Protein AF-A0A2V9YVZ8-F1 (afdb_monomer)

Radius of gyration: 14.77 Å; Cα contacts (8 Å, |Δi|>4): 1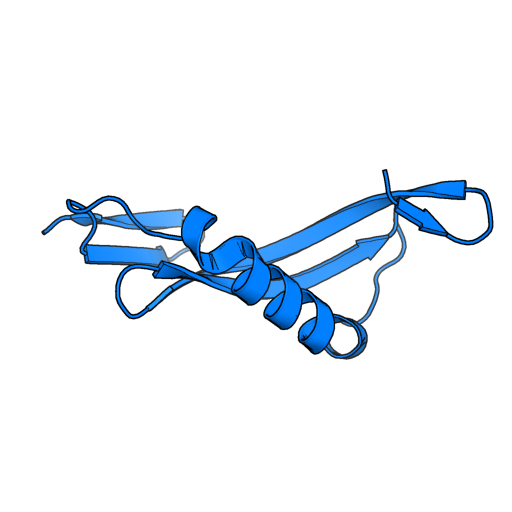18; chains: 1; bounding box: 33×25×37 Å

Foldseek 3Di:
DDDDPNDDWDKDWDFKWKDDPQFIDTDTPWIDTHPDTDPCVVCVVVVVVVCVVCRVVRGHPPQWPIWTADPNDIDTDGD

Mean predicted aligned error: 5.38 Å

Structure (mmCIF, N/CA/C/O backbone):
data_AF-A0A2V9YVZ8-F1
#
_entry.id   AF-A0A2V9YVZ8-F1
#
loop_
_atom_site.group_PDB
_atom_site.id
_atom_site.type_symbol
_atom_site.label_atom_id
_atom_site.label_alt_id
_atom_site.label_comp_id
_atom_site.label_asym_id
_atom_site.label_entity_id
_atom_site.label_seq_id
_atom_site.pdbx_PDB_ins_code
_atom_site.Cartn_x
_atom_site.Cartn_y
_atom_site.Cartn_z
_atom_site.occupancy
_atom_site.B_iso_or_equiv
_atom_site.auth_seq_id
_atom_site.auth_comp_id
_atom_site.auth_asym_id
_atom_site.auth_atom_id
_atom_site.pdbx_PDB_model_num
ATOM 1 N N . MET A 1 1 ? 4.740 12.577 -12.775 1.00 52.62 1 MET A N 1
ATOM 2 C CA . MET A 1 1 ? 5.221 11.618 -13.791 1.00 52.62 1 MET A CA 1
ATOM 3 C C . MET A 1 1 ? 6.641 11.254 -13.398 1.00 52.62 1 MET A C 1
ATOM 5 O O . MET A 1 1 ? 7.357 12.160 -12.988 1.00 52.62 1 MET A O 1
ATOM 9 N N . SER A 1 2 ? 7.004 9.973 -13.389 1.00 67.38 2 SER A N 1
ATOM 10 C CA . SER A 1 2 ? 8.368 9.557 -13.038 1.00 67.38 2 SER A CA 1
ATOM 11 C C . SER A 1 2 ? 9.181 9.400 -14.318 1.00 67.38 2 SER A C 1
ATOM 13 O O . SER A 1 2 ? 8.659 8.899 -15.311 1.00 67.38 2 SER A O 1
ATOM 15 N N . GLU A 1 3 ? 10.434 9.846 -14.302 1.00 68.62 3 GLU A N 1
ATOM 16 C CA . GLU A 1 3 ? 11.336 9.766 -15.451 1.00 68.62 3 GLU A CA 1
ATOM 17 C C . GLU A 1 3 ? 12.353 8.645 -15.229 1.00 68.62 3 GLU A C 1
ATOM 19 O O . GLU A 1 3 ? 13.032 8.605 -14.202 1.00 68.62 3 GLU A O 1
ATOM 24 N N . VAL A 1 4 ? 12.449 7.720 -16.184 1.00 69.94 4 VAL A N 1
ATOM 25 C CA . VAL A 1 4 ? 13.457 6.653 -16.186 1.00 69.94 4 VAL A CA 1
ATOM 26 C C . VAL A 1 4 ? 14.134 6.657 -17.552 1.00 69.94 4 VAL A C 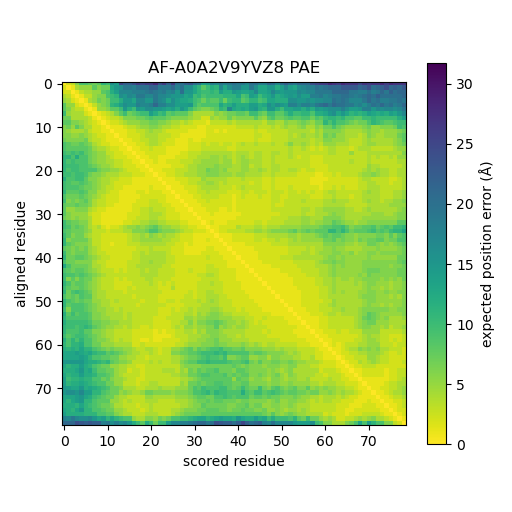1
ATOM 28 O O . VAL A 1 4 ? 13.485 6.423 -18.570 1.00 69.94 4 VAL A O 1
ATOM 31 N N . GLY A 1 5 ? 15.435 6.965 -17.583 1.00 74.31 5 GLY A N 1
ATOM 32 C CA . GLY A 1 5 ? 16.224 6.995 -18.820 1.00 74.31 5 GLY A CA 1
ATOM 33 C C . GLY A 1 5 ? 15.689 7.960 -19.890 1.00 74.31 5 GLY A C 1
ATOM 34 O O . GLY A 1 5 ? 15.668 7.598 -21.064 1.00 74.31 5 GLY A O 1
ATOM 35 N N . GLY A 1 6 ? 15.201 9.146 -19.501 1.00 76.50 6 GLY A N 1
ATOM 36 C CA . GLY A 1 6 ? 14.662 10.150 -20.431 1.00 76.50 6 GLY A CA 1
ATOM 37 C C . GLY A 1 6 ? 13.230 9.890 -20.911 1.00 76.50 6 GLY A C 1
ATOM 38 O O . GLY A 1 6 ? 12.735 10.600 -21.785 1.00 76.50 6 GLY A O 1
ATOM 39 N N . LYS A 1 7 ? 12.556 8.859 -20.381 1.00 76.50 7 LYS A N 1
ATOM 40 C CA . LYS A 1 7 ? 11.179 8.508 -20.746 1.00 76.50 7 LYS A CA 1
ATOM 41 C C . LYS A 1 7 ? 10.233 8.726 -19.578 1.00 76.50 7 LYS A C 1
ATOM 43 O O . LYS A 1 7 ? 10.498 8.303 -18.453 1.00 76.50 7 LYS A O 1
ATOM 48 N N . ASN A 1 8 ? 9.089 9.327 -19.887 1.00 82.81 8 ASN A N 1
ATOM 49 C CA . ASN A 1 8 ? 7.976 9.429 -18.961 1.00 82.81 8 ASN A CA 1
ATOM 50 C C . ASN A 1 8 ? 7.326 8.056 -18.788 1.00 82.81 8 ASN A C 1
ATOM 52 O O . ASN A 1 8 ? 6.800 7.489 -19.745 1.00 82.81 8 ASN A O 1
ATOM 56 N N . VAL A 1 9 ? 7.352 7.538 -17.564 1.00 84.75 9 VAL A N 1
ATOM 57 C CA . VAL A 1 9 ? 6.775 6.238 -17.219 1.00 84.75 9 VAL A CA 1
ATOM 58 C C . VAL A 1 9 ? 5.733 6.382 -16.116 1.00 84.75 9 VA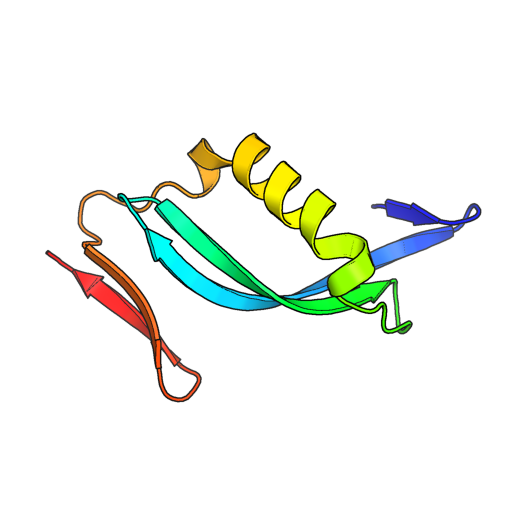L A C 1
ATOM 60 O O . VAL A 1 9 ? 5.786 7.287 -15.274 1.00 84.75 9 VAL A O 1
ATOM 63 N N . TYR A 1 10 ? 4.772 5.464 -16.130 1.00 89.44 10 TYR A N 1
ATOM 64 C CA . TYR A 1 10 ? 3.802 5.297 -15.057 1.00 89.44 10 TYR A CA 1
ATOM 65 C C . TYR A 1 10 ? 4.267 4.192 -14.119 1.00 89.44 10 TYR A C 1
ATOM 67 O O . TYR A 1 10 ? 4.845 3.196 -14.554 1.00 89.44 10 TYR A O 1
ATOM 75 N N . ILE A 1 11 ? 4.013 4.396 -12.830 1.00 91.00 11 ILE A N 1
ATOM 76 C CA . ILE A 1 11 ? 4.265 3.400 -11.797 1.00 91.00 11 ILE A CA 1
ATOM 77 C C . ILE A 1 11 ? 2.918 2.830 -11.376 1.00 91.00 11 ILE A C 1
ATOM 79 O O . ILE A 1 11 ? 2.024 3.590 -11.000 1.00 91.00 11 ILE A O 1
ATOM 83 N N . THR A 1 12 ? 2.810 1.506 -11.400 1.00 93.00 12 THR A N 1
ATOM 84 C CA . THR A 1 12 ? 1.658 0.775 -10.867 1.00 93.00 12 THR A CA 1
ATOM 85 C C . THR A 1 12 ? 2.105 0.019 -9.628 1.00 93.00 12 THR A C 1
ATOM 87 O O . THR A 1 12 ? 3.124 -0.670 -9.665 1.00 93.00 12 THR A O 1
ATOM 90 N N . VAL A 1 13 ? 1.358 0.156 -8.532 1.00 92.19 13 VAL A N 1
ATOM 91 C CA . VAL A 1 13 ? 1.625 -0.550 -7.274 1.00 92.19 13 VAL A CA 1
ATOM 92 C C . VAL A 1 13 ? 0.363 -1.298 -6.863 1.00 92.19 13 VAL A C 1
ATOM 94 O O . VAL A 1 13 ? -0.696 -0.686 -6.746 1.00 92.19 13 VAL A O 1
ATOM 97 N N . GLY A 1 14 ? 0.487 -2.608 -6.661 1.00 92.69 14 GLY A N 1
ATOM 98 C CA . GLY A 1 14 ? -0.567 -3.488 -6.158 1.00 92.69 14 GLY A CA 1
ATOM 99 C C . GLY A 1 14 ? -0.198 -4.043 -4.784 1.00 92.69 14 GLY A C 1
ATOM 100 O O . GLY A 1 14 ? 0.986 -4.150 -4.456 1.00 92.69 14 GLY A O 1
ATOM 101 N N . GLY A 1 15 ? -1.194 -4.356 -3.957 1.00 91.00 15 GLY A N 1
ATOM 102 C CA . GLY A 1 15 ? -0.959 -4.835 -2.598 1.00 91.00 15 GLY A CA 1
ATOM 1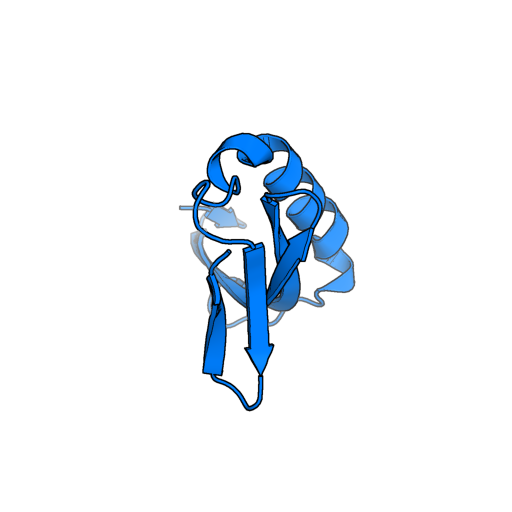03 C C . GLY A 1 15 ? -2.210 -4.875 -1.731 1.00 91.00 15 GLY A C 1
ATOM 104 O O . GLY A 1 15 ? -3.316 -4.594 -2.196 1.00 91.00 15 GLY A O 1
ATOM 105 N N . HIS A 1 16 ? -2.014 -5.202 -0.457 1.00 91.25 16 HIS A N 1
ATOM 106 C CA . HIS A 1 16 ? -3.081 -5.276 0.537 1.00 91.25 16 HIS A CA 1
ATOM 107 C C . HIS A 1 16 ? -3.099 -4.026 1.410 1.00 91.25 16 HIS A C 1
ATOM 109 O O . HIS A 1 16 ? -2.059 -3.582 1.895 1.00 91.25 16 HIS A O 1
ATOM 115 N N . LEU A 1 17 ? -4.293 -3.479 1.634 1.00 89.56 17 LEU A N 1
ATOM 116 C CA . LEU A 1 17 ? -4.509 -2.421 2.615 1.00 89.56 17 LEU A CA 1
ATOM 117 C C . LEU A 1 17 ? -4.778 -3.024 3.993 1.00 89.56 17 LEU A C 1
ATOM 119 O O . LEU A 1 17 ? -5.463 -4.041 4.115 1.00 89.56 17 LEU A O 1
ATOM 123 N N . GLY A 1 18 ? -4.253 -2.360 5.015 1.00 91.81 18 GLY A N 1
ATOM 124 C CA . GLY A 1 18 ? -4.453 -2.691 6.418 1.00 91.81 18 GLY A CA 1
ATOM 125 C C . GLY A 1 18 ? -4.618 -1.438 7.271 1.00 91.81 18 GLY A C 1
ATOM 126 O O . GLY A 1 18 ? -4.634 -0.311 6.762 1.00 91.81 18 GLY A O 1
ATOM 127 N N . SER A 1 19 ? -4.679 -1.623 8.587 1.00 93.06 19 SER A N 1
ATOM 128 C CA . SER A 1 19 ? -4.616 -0.526 9.544 1.00 93.06 19 SER A CA 1
ATOM 129 C C . SER A 1 19 ? -3.708 -0.851 10.728 1.00 93.06 19 SER A C 1
ATOM 131 O O . SER A 1 19 ? -3.537 -2.010 11.112 1.00 93.06 19 SER A O 1
ATOM 133 N N . LYS A 1 20 ? -3.084 0.182 11.295 1.00 90.81 20 LYS A N 1
ATOM 134 C CA . LYS A 1 20 ? -2.307 0.099 12.531 1.00 90.81 20 LYS A CA 1
ATOM 135 C C . LYS A 1 20 ? -2.265 1.458 13.223 1.00 90.81 20 LYS A C 1
ATOM 137 O O . LYS A 1 20 ? -1.965 2.469 12.593 1.00 90.81 20 LYS A O 1
ATOM 142 N N . ASP A 1 21 ? -2.555 1.476 14.523 1.00 90.31 21 ASP A N 1
ATOM 143 C CA . ASP A 1 21 ? -2.471 2.667 15.382 1.00 90.31 21 ASP A CA 1
ATOM 144 C C . ASP A 1 21 ? -3.262 3.886 14.848 1.00 90.31 21 ASP A C 1
ATOM 146 O O . ASP A 1 21 ? -2.844 5.032 15.011 1.00 90.31 21 ASP A O 1
ATOM 150 N N . GLY A 1 22 ? -4.397 3.646 14.176 1.00 91.75 22 GLY A N 1
ATOM 151 C CA . GLY A 1 22 ? -5.232 4.695 13.568 1.00 91.75 22 GLY A CA 1
ATOM 152 C C . GLY A 1 22 ? -4.760 5.192 12.194 1.00 91.75 22 GLY A C 1
ATOM 153 O O . GLY A 1 22 ? -5.274 6.192 11.695 1.00 91.75 22 GLY A O 1
ATOM 154 N N . TYR A 1 23 ? -3.801 4.507 11.568 1.00 93.12 23 TYR A N 1
ATOM 155 C CA . TYR A 1 23 ? -3.293 4.817 10.231 1.00 93.12 23 TYR A CA 1
ATOM 156 C C . TYR A 1 23 ? -3.478 3.630 9.289 1.00 93.12 23 TYR A C 1
ATOM 158 O O . TYR A 1 23 ? -3.338 2.478 9.696 1.00 93.12 23 TYR A O 1
ATOM 166 N N . ALA A 1 24 ? -3.748 3.910 8.018 1.00 92.38 24 ALA A N 1
ATOM 167 C CA . ALA A 1 24 ? -3.728 2.914 6.963 1.00 92.38 24 ALA A CA 1
ATOM 168 C C . ALA A 1 24 ? -2.297 2.407 6.735 1.00 92.38 24 ALA A C 1
ATOM 170 O O . ALA A 1 24 ? -1.336 3.179 6.694 1.00 92.38 24 ALA A O 1
ATOM 171 N N 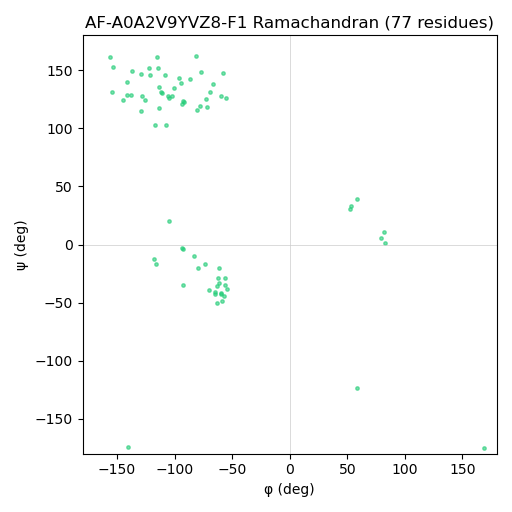. THR A 1 25 ? -2.168 1.101 6.547 1.00 91.38 25 THR A N 1
ATOM 172 C CA . THR A 1 25 ? -0.936 0.430 6.133 1.00 91.38 25 THR A CA 1
ATOM 173 C C . THR A 1 25 ? -1.135 -0.194 4.756 1.00 91.38 25 THR A C 1
ATOM 175 O O . THR A 1 25 ? -2.260 -0.366 4.285 1.00 91.38 25 THR A O 1
ATOM 178 N N . PHE A 1 26 ? -0.033 -0.492 4.078 1.00 90.50 26 PHE A N 1
ATOM 179 C CA . PHE A 1 26 ? -0.038 -1.054 2.738 1.00 90.50 26 PHE A CA 1
ATOM 180 C C . PHE A 1 26 ? 1.125 -2.030 2.608 1.00 90.50 26 PHE A C 1
ATOM 182 O O . PHE A 1 26 ? 2.279 -1.672 2.867 1.00 90.50 26 PHE A O 1
ATOM 189 N N . ASP A 1 27 ? 0.794 -3.256 2.225 1.00 90.69 27 ASP A N 1
ATOM 190 C CA . ASP A 1 27 ? 1.744 -4.327 1.962 1.00 90.69 27 ASP A CA 1
ATOM 191 C C . ASP A 1 27 ? 1.830 -4.569 0.445 1.00 90.69 27 ASP A C 1
ATOM 193 O O . ASP A 1 27 ? 0.892 -5.130 -0.135 1.00 90.69 27 ASP A O 1
ATOM 197 N N . PRO A 1 28 ? 2.891 -4.089 -0.230 1.00 92.19 28 PRO A N 1
ATOM 198 C CA . PRO A 1 28 ? 3.026 -4.210 -1.675 1.00 92.19 28 PRO A CA 1
ATOM 199 C C . PRO A 1 28 ? 3.269 -5.664 -2.092 1.00 92.19 28 PRO A C 1
ATOM 201 O O . PRO A 1 28 ? 4.179 -6.324 -1.599 1.00 92.19 28 PRO A O 1
ATOM 204 N N . THR A 1 29 ? 2.519 -6.137 -3.083 1.00 92.94 29 THR A N 1
ATOM 205 C CA . THR A 1 29 ? 2.710 -7.457 -3.710 1.00 92.94 29 THR A CA 1
ATOM 206 C C . THR A 1 29 ? 3.105 -7.357 -5.181 1.00 92.94 29 THR A C 1
ATOM 208 O O . THR A 1 29 ? 3.650 -8.308 -5.738 1.00 92.94 29 THR A O 1
ATOM 211 N N . GLU A 1 30 ? 2.897 -6.194 -5.802 1.00 94.75 30 GLU A N 1
ATOM 212 C CA . GLU A 1 30 ? 3.212 -5.942 -7.205 1.00 94.75 30 GLU A CA 1
ATOM 213 C C . GLU A 1 30 ? 3.771 -4.529 -7.395 1.00 94.75 30 GLU A C 1
ATOM 215 O O . GLU A 1 30 ? 3.281 -3.558 -6.813 1.00 94.75 30 GLU A O 1
ATOM 220 N N . PHE A 1 31 ? 4.782 -4.406 -8.255 1.00 94.75 31 PHE A N 1
ATOM 221 C CA . PHE A 1 31 ? 5.305 -3.119 -8.695 1.00 94.75 31 PHE A CA 1
ATOM 222 C C . PHE A 1 31 ? 5.666 -3.172 -10.177 1.00 94.75 31 PHE A C 1
ATOM 224 O O . PHE A 1 31 ? 6.413 -4.054 -10.612 1.00 94.75 31 PHE A O 1
ATOM 231 N N . LYS A 1 32 ? 5.171 -2.202 -10.950 1.00 94.50 32 LYS A N 1
ATOM 232 C CA . LYS A 1 32 ? 5.477 -2.074 -12.377 1.00 94.50 32 LYS A CA 1
ATOM 233 C C . LYS A 1 32 ? 5.941 -0.680 -12.752 1.00 94.50 32 LYS A C 1
ATOM 235 O O . LYS A 1 32 ? 5.459 0.313 -12.208 1.00 94.50 32 LYS A O 1
ATOM 240 N N . VAL A 1 33 ? 6.834 -0.629 -13.736 1.00 91.94 33 VAL A N 1
ATOM 241 C CA . VAL A 1 33 ? 7.246 0.593 -14.434 1.00 91.94 33 VAL A CA 1
ATOM 242 C C . VAL A 1 33 ? 6.851 0.446 -15.899 1.00 91.94 33 VAL A C 1
ATOM 244 O O . VAL A 1 33 ? 7.489 -0.292 -16.650 1.00 91.94 33 VAL A O 1
ATOM 247 N N . GLY A 1 34 ? 5.760 1.100 -16.302 1.00 90.00 34 GLY A N 1
ATOM 248 C CA . GLY A 1 34 ? 5.051 0.715 -17.525 1.00 90.00 34 GLY A CA 1
ATOM 249 C C . GLY A 1 34 ? 4.591 -0.743 -17.423 1.00 90.00 34 GLY A C 1
ATOM 250 O O . GLY A 1 34 ? 3.942 -1.110 -16.445 1.00 90.00 34 GLY A O 1
ATOM 251 N N . ASP A 1 35 ? 4.995 -1.577 -18.382 1.00 88.94 35 ASP A N 1
ATOM 252 C CA . ASP A 1 35 ? 4.693 -3.017 -18.396 1.00 88.94 35 ASP A CA 1
ATOM 253 C C . ASP A 1 35 ? 5.782 -3.886 -17.735 1.00 88.94 35 ASP A C 1
ATOM 255 O O . ASP A 1 35 ? 5.628 -5.102 -17.610 1.00 88.94 35 ASP A O 1
ATOM 259 N N . LEU A 1 36 ? 6.898 -3.285 -17.299 1.00 91.50 36 LEU A N 1
ATOM 260 C CA . LEU A 1 36 ? 7.997 -4.016 -16.670 1.00 91.50 36 LEU A CA 1
ATOM 261 C C . LEU A 1 36 ? 7.665 -4.343 -15.213 1.00 91.50 36 LEU A C 1
ATOM 263 O O . LEU A 1 36 ? 7.547 -3.436 -14.390 1.00 91.50 36 LEU A O 1
ATOM 267 N N . ASN A 1 37 ? 7.615 -5.633 -14.884 1.00 93.62 37 ASN A N 1
ATOM 268 C CA . ASN A 1 37 ? 7.537 -6.103 -13.502 1.00 93.62 37 ASN A CA 1
ATOM 269 C C . ASN A 1 37 ? 8.880 -5.907 -12.791 1.00 93.62 37 ASN A C 1
ATOM 271 O O . ASN A 1 37 ? 9.910 -6.406 -13.248 1.00 93.62 37 ASN A O 1
ATOM 275 N N . VAL A 1 38 ? 8.861 -5.218 -11.651 1.00 94.06 38 VAL A N 1
ATOM 276 C CA . VAL A 1 38 ? 10.031 -5.032 -10.788 1.00 94.06 38 VAL A CA 1
ATOM 277 C C . VAL A 1 38 ? 9.800 -5.800 -9.487 1.00 94.06 38 VAL A C 1
ATOM 279 O O . VAL A 1 38 ? 8.742 -5.642 -8.874 1.00 94.06 38 VAL A O 1
ATOM 282 N N . PRO A 1 39 ? 10.767 -6.610 -9.021 1.00 95.06 39 PRO A N 1
ATOM 283 C CA . PRO A 1 39 ? 10.648 -7.286 -7.738 1.00 95.06 39 PRO A CA 1
ATOM 284 C C . PRO A 1 39 ? 10.395 -6.294 -6.599 1.00 95.06 39 PRO A C 1
ATOM 286 O O . PRO A 1 39 ? 11.176 -5.363 -6.388 1.00 95.06 39 PRO A O 1
ATOM 289 N N . VAL A 1 40 ? 9.332 -6.530 -5.827 1.00 93.88 40 VAL A N 1
ATOM 290 C CA . VAL A 1 40 ? 8.953 -5.669 -4.695 1.00 93.88 40 VAL A CA 1
ATOM 291 C C . VAL A 1 40 ? 10.097 -5.527 -3.690 1.00 93.88 40 VAL A C 1
ATOM 293 O O . VAL A 1 40 ? 10.307 -4.446 -3.145 1.00 93.88 40 VAL A O 1
ATOM 296 N N . SER A 1 41 ? 10.899 -6.575 -3.490 1.00 94.88 41 SER A N 1
ATOM 297 C CA . SER A 1 41 ? 12.059 -6.559 -2.589 1.00 94.88 41 SER A CA 1
ATOM 298 C C . SER A 1 41 ? 13.074 -5.454 -2.904 1.00 94.88 41 SER A C 1
ATOM 300 O O . SER A 1 41 ? 13.723 -4.957 -1.987 1.00 94.88 41 SER A O 1
ATOM 302 N N . LEU A 1 42 ? 13.181 -5.025 -4.166 1.00 94.31 42 LEU A N 1
ATOM 303 C CA . LEU A 1 42 ? 14.090 -3.953 -4.582 1.00 94.31 42 LEU A CA 1
ATOM 304 C C . LEU A 1 42 ? 13.547 -2.552 -4.277 1.00 94.31 42 LEU A C 1
ATOM 306 O O . LEU A 1 42 ? 14.317 -1.597 -4.221 1.00 94.31 42 LEU A O 1
ATOM 310 N N . VAL A 1 43 ? 12.232 -2.416 -4.090 1.00 91.00 43 VAL A N 1
ATOM 311 C CA . VAL A 1 43 ? 11.550 -1.119 -3.943 1.00 91.00 43 VAL A CA 1
ATOM 312 C C . VAL A 1 43 ? 10.856 -0.943 -2.593 1.00 91.00 43 VAL A C 1
ATOM 314 O O . VAL A 1 43 ? 10.491 0.179 -2.245 1.00 9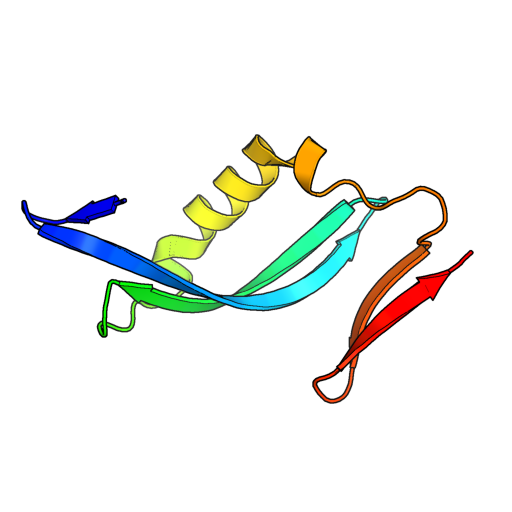1.00 43 VAL A O 1
ATOM 317 N N . ASN A 1 44 ? 10.698 -2.012 -1.805 1.00 90.31 44 ASN A N 1
ATOM 318 C CA . ASN A 1 44 ? 9.910 -1.998 -0.572 1.00 90.31 44 ASN A CA 1
ATOM 319 C C . ASN A 1 44 ? 10.407 -0.943 0.426 1.00 90.31 44 ASN A C 1
ATOM 321 O O . ASN A 1 44 ? 9.613 -0.178 0.959 1.00 90.31 44 ASN A O 1
ATOM 325 N N . SER A 1 45 ? 11.721 -0.822 0.627 1.00 92.56 45 SER A N 1
ATOM 326 C CA . SER A 1 45 ? 12.290 0.183 1.537 1.00 92.56 45 SER A CA 1
ATOM 327 C C . SER A 1 45 ? 11.922 1.617 1.135 1.00 92.56 45 SER A C 1
ATOM 329 O O . SER A 1 45 ? 11.559 2.428 1.988 1.00 92.56 45 SER A O 1
ATOM 331 N N . ALA A 1 46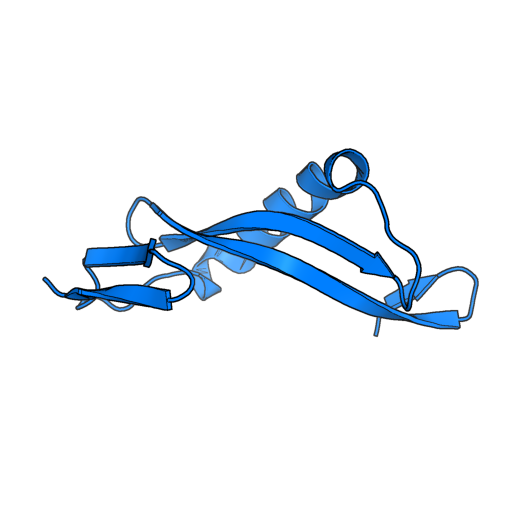 ? 11.953 1.926 -0.163 1.00 91.06 46 ALA A N 1
ATOM 332 C CA . ALA A 1 46 ? 11.574 3.233 -0.690 1.00 91.06 46 ALA A CA 1
ATOM 333 C C . ALA A 1 46 ? 10.063 3.486 -0.570 1.00 91.06 46 ALA A C 1
ATOM 335 O O . ALA A 1 46 ? 9.653 4.596 -0.226 1.00 91.06 46 ALA A O 1
ATOM 336 N N . LEU A 1 47 ? 9.236 2.461 -0.802 1.00 89.50 47 LEU A N 1
ATOM 337 C CA . LEU A 1 47 ? 7.784 2.538 -0.622 1.00 89.50 47 LEU A CA 1
ATOM 338 C C . LEU A 1 47 ? 7.419 2.799 0.842 1.00 89.50 47 LEU A C 1
ATOM 340 O O . LEU A 1 47 ? 6.706 3.759 1.124 1.00 89.50 47 LEU A O 1
ATOM 344 N N . GLN A 1 48 ? 7.977 2.020 1.772 1.00 89.62 48 GLN A N 1
ATOM 345 C CA . GLN A 1 48 ? 7.761 2.199 3.210 1.00 89.62 48 GLN A CA 1
ATOM 346 C C . GLN A 1 48 ? 8.214 3.589 3.672 1.00 89.62 48 GLN A C 1
ATOM 348 O O . GLN A 1 48 ? 7.496 4.270 4.403 1.00 89.62 48 GLN A O 1
ATOM 353 N N . LYS A 1 49 ? 9.367 4.068 3.184 1.00 92.50 49 LYS A N 1
ATOM 354 C CA . LYS A 1 49 ? 9.833 5.433 3.458 1.00 92.50 49 LYS A CA 1
ATOM 355 C C . LYS A 1 49 ? 8.826 6.484 2.986 1.00 92.50 49 LYS A C 1
ATOM 357 O O . LYS A 1 49 ? 8.450 7.352 3.767 1.00 92.50 49 LYS A O 1
ATOM 362 N N . LYS A 1 50 ? 8.335 6.374 1.750 1.00 89.94 50 LYS A N 1
ATOM 363 C CA . LYS A 1 50 ? 7.351 7.309 1.192 1.00 89.94 50 LYS A CA 1
ATOM 364 C C . LYS A 1 50 ? 6.024 7.290 1.954 1.00 89.94 50 LYS A C 1
ATOM 366 O O . LYS A 1 50 ? 5.398 8.332 2.121 1.00 89.94 50 LYS A O 1
ATOM 371 N N . MET A 1 51 ? 5.599 6.126 2.440 1.00 89.19 51 MET A N 1
ATOM 372 C CA . MET A 1 51 ? 4.414 6.018 3.291 1.00 89.19 51 MET A CA 1
ATOM 373 C C . MET A 1 51 ? 4.595 6.741 4.622 1.00 89.19 51 MET A C 1
ATOM 375 O O . MET A 1 51 ? 3.689 7.447 5.052 1.00 89.19 51 MET A O 1
ATOM 379 N N . MET A 1 52 ? 5.765 6.615 5.252 1.00 90.31 52 MET A N 1
ATOM 380 C CA . MET A 1 52 ? 6.076 7.348 6.481 1.00 90.31 52 MET A CA 1
ATOM 381 C C . MET A 1 52 ? 6.133 8.862 6.247 1.00 90.31 52 MET A C 1
ATOM 383 O O . MET A 1 52 ? 5.596 9.620 7.048 1.00 90.31 52 MET A O 1
ATOM 387 N N . GLU A 1 53 ? 6.721 9.307 5.134 1.00 94.00 53 GLU A N 1
ATOM 388 C CA . GLU A 1 53 ? 6.737 10.725 4.735 1.00 94.00 53 GLU A CA 1
ATOM 3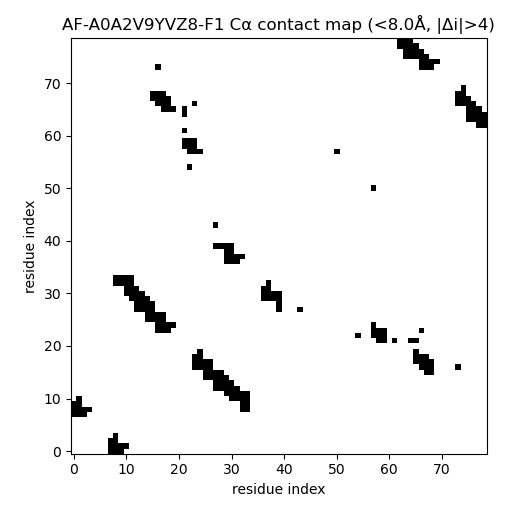89 C C . GLU A 1 53 ? 5.326 11.277 4.484 1.00 94.00 53 GLU A C 1
ATOM 391 O O . GLU A 1 53 ? 5.075 12.463 4.672 1.00 94.00 53 GLU A O 1
ATOM 396 N N . GLN A 1 54 ? 4.393 10.417 4.070 1.00 91.19 54 GLN A N 1
ATOM 397 C CA . GLN A 1 54 ? 2.995 10.768 3.822 1.00 91.19 54 GLN A CA 1
ATOM 398 C C . GLN A 1 54 ? 2.046 10.270 4.914 1.00 91.19 54 GLN A C 1
ATOM 400 O O . GLN A 1 54 ? 0.842 10.180 4.676 1.00 91.19 54 GLN A O 1
ATOM 405 N N . ARG A 1 55 ? 2.561 9.972 6.112 1.00 89.81 55 ARG A N 1
ATOM 406 C CA . ARG A 1 55 ? 1.799 9.339 7.195 1.00 89.81 55 ARG A CA 1
ATOM 407 C C . ARG A 1 55 ? 0.523 10.095 7.554 1.00 89.81 55 ARG A C 1
ATOM 409 O O . ARG A 1 55 ? -0.506 9.461 7.756 1.00 89.81 55 ARG A O 1
ATOM 416 N N . ASP A 1 56 ? 0.552 11.424 7.551 1.00 93.00 56 ASP A N 1
ATOM 417 C CA . ASP A 1 56 ? -0.632 12.243 7.844 1.00 93.00 56 ASP A CA 1
ATOM 418 C C . ASP A 1 56 ? -1.774 12.005 6.846 1.00 93.00 56 ASP A C 1
ATOM 420 O O . ASP A 1 56 ? -2.944 12.008 7.222 1.00 93.00 56 ASP A O 1
ATOM 424 N N . ARG A 1 57 ? -1.447 11.716 5.578 1.00 92.06 57 ARG A N 1
ATOM 425 C CA . ARG A 1 57 ? -2.428 11.377 4.531 1.00 92.06 57 ARG A CA 1
ATOM 426 C C . ARG A 1 57 ? -3.009 9.975 4.700 1.00 92.06 57 ARG A C 1
ATOM 428 O O . ARG A 1 57 ? -4.020 9.667 4.079 1.00 92.06 57 ARG A O 1
ATOM 435 N N . LEU A 1 58 ? -2.351 9.132 5.493 1.00 92.19 58 LEU A N 1
ATOM 436 C CA . LEU A 1 58 ? -2.776 7.769 5.796 1.00 92.19 58 LEU A CA 1
ATOM 437 C C . LEU A 1 58 ? -3.614 7.697 7.076 1.00 92.19 58 LEU A C 1
ATOM 439 O O . LEU A 1 58 ? -4.073 6.613 7.426 1.00 92.19 58 LEU A O 1
ATOM 443 N N . LYS A 1 59 ? -3.810 8.807 7.798 1.00 94.44 59 LYS A N 1
ATOM 444 C CA . LYS A 1 59 ? -4.639 8.818 9.005 1.00 94.44 59 LYS A CA 1
ATOM 445 C C . LYS A 1 59 ? -6.066 8.391 8.660 1.00 94.44 59 LYS A C 1
ATOM 447 O O . LYS A 1 59 ? -6.690 8.946 7.756 1.00 94.44 59 LYS A O 1
ATOM 452 N N . LEU A 1 60 ? -6.580 7.412 9.396 1.00 93.31 60 LEU A N 1
ATOM 453 C CA . LEU A 1 60 ? -7.954 6.965 9.236 1.00 93.31 60 LEU A CA 1
ATOM 454 C C . LEU A 1 60 ? -8.918 7.960 9.899 1.00 93.31 60 LEU A C 1
ATOM 456 O O . LEU A 1 60 ? -8.563 8.583 10.904 1.00 93.31 60 LEU A O 1
ATOM 460 N N . PRO A 1 61 ? -10.140 8.119 9.363 1.00 92.75 61 PRO A N 1
ATOM 461 C CA . PRO A 1 61 ? -11.171 8.907 10.023 1.00 92.75 61 PRO A CA 1
ATOM 462 C C . PRO A 1 61 ? -11.484 8.370 11.422 1.00 92.75 61 PRO A C 1
ATOM 464 O O . PRO A 1 61 ? -11.478 7.160 11.638 1.00 92.75 61 PRO A O 1
ATOM 467 N N . ASP A 1 62 ? -11.848 9.251 12.355 1.00 90.81 62 ASP A N 1
ATOM 468 C CA . ASP A 1 62 ? -12.022 8.880 13.767 1.00 90.81 62 ASP A CA 1
ATOM 469 C C . ASP A 1 62 ? -13.116 7.826 14.014 1.00 90.81 62 ASP A C 1
ATOM 471 O O . ASP A 1 62 ? -13.105 7.174 15.057 1.00 90.81 62 ASP A O 1
ATOM 475 N N . PHE A 1 63 ? -14.058 7.648 13.086 1.00 89.62 63 PHE A N 1
ATOM 476 C CA . PHE A 1 63 ? -15.115 6.634 13.169 1.00 89.62 63 PHE A CA 1
ATOM 477 C C . PHE A 1 63 ? -14.671 5.244 12.680 1.00 89.62 63 PHE A C 1
ATOM 479 O O . PHE A 1 63 ? -15.401 4.272 12.868 1.00 89.62 63 PHE A O 1
ATOM 486 N N . VAL A 1 64 ? -13.497 5.136 12.053 1.00 90.81 64 VAL A N 1
ATOM 487 C CA . VAL A 1 64 ? -12.945 3.878 11.547 1.00 90.81 64 VAL A CA 1
ATOM 488 C C . VAL A 1 64 ? -12.059 3.249 12.619 1.00 90.81 64 VAL A C 1
ATOM 490 O O . VAL A 1 64 ? -11.105 3.860 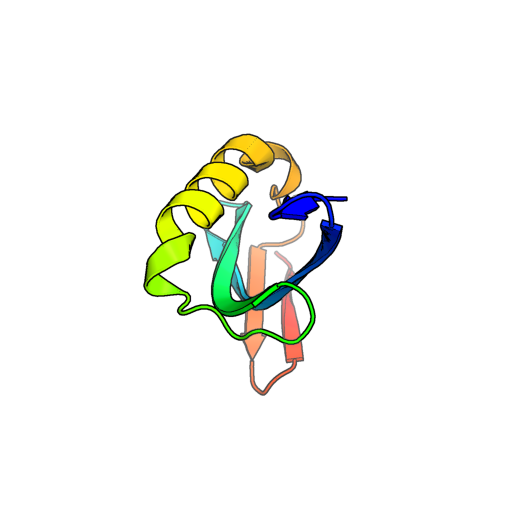13.096 1.00 90.81 64 VAL A O 1
ATOM 493 N N . ASN A 1 65 ? -12.382 2.017 12.998 1.00 87.94 65 ASN A N 1
ATOM 494 C CA . ASN A 1 65 ? -11.596 1.214 13.926 1.00 87.94 65 ASN A CA 1
ATOM 495 C C . ASN A 1 65 ? -10.588 0.309 13.204 1.00 87.94 65 ASN A C 1
ATOM 497 O O . ASN A 1 65 ? -9.511 0.065 13.735 1.00 87.94 65 ASN A O 1
ATOM 501 N N . ASP A 1 66 ? -10.941 -0.209 12.025 1.00 90.25 66 ASP A N 1
ATOM 502 C CA . ASP A 1 66 ? -10.063 -1.084 11.241 1.00 90.25 66 ASP A CA 1
ATOM 503 C C . ASP A 1 66 ? -10.382 -1.012 9.740 1.00 90.25 66 ASP A C 1
ATOM 505 O O . ASP A 1 66 ? -11.520 -0.739 9.349 1.00 90.25 66 ASP A O 1
ATOM 509 N N . VAL A 1 67 ? -9.372 -1.277 8.912 1.00 91.19 67 VAL A N 1
ATOM 510 C CA . VAL A 1 67 ? -9.467 -1.427 7.456 1.00 91.19 67 VAL A CA 1
ATOM 511 C C . VAL A 1 67 ? -8.604 -2.612 7.054 1.00 91.19 67 VAL A C 1
ATOM 513 O O . VAL A 1 67 ? -7.433 -2.664 7.420 1.00 91.19 67 VAL A O 1
ATOM 516 N N . ARG A 1 68 ? -9.160 -3.546 6.284 1.00 89.81 68 ARG A N 1
ATOM 517 C CA . ARG A 1 68 ? -8.438 -4.732 5.804 1.00 89.81 68 ARG A CA 1
ATOM 518 C C . ARG A 1 68 ? -9.072 -5.296 4.540 1.00 89.81 68 ARG A C 1
ATOM 520 O O . ARG A 1 68 ? -10.231 -5.013 4.247 1.00 89.81 68 ARG A O 1
ATOM 527 N N . VAL A 1 69 ? -8.318 -6.110 3.810 1.00 87.62 69 VAL A N 1
ATOM 528 C CA . VAL A 1 69 ? -8.849 -6.889 2.685 1.00 87.62 69 VAL A CA 1
ATOM 529 C C . VAL A 1 69 ? -9.282 -8.268 3.184 1.00 87.62 69 VAL A C 1
ATOM 531 O O . VAL A 1 69 ? -8.466 -8.998 3.741 1.00 87.62 69 VAL A O 1
ATOM 534 N N . GLU A 1 70 ? -10.542 -8.640 2.961 1.00 89.50 70 GLU A N 1
ATOM 535 C CA . GLU A 1 70 ? -11.074 -9.980 3.238 1.00 89.50 70 GLU A CA 1
ATOM 536 C C . GLU A 1 70 ? -11.773 -10.514 1.991 1.00 89.50 70 GLU A C 1
ATOM 538 O O . GLU A 1 70 ? -12.619 -9.839 1.419 1.00 89.50 70 GLU A O 1
ATOM 543 N N . ASN A 1 71 ? -11.411 -11.721 1.545 1.00 89.12 71 ASN A N 1
ATOM 544 C CA . ASN A 1 71 ? -11.999 -12.361 0.357 1.00 89.12 71 ASN A CA 1
ATOM 545 C C . ASN A 1 71 ? -11.974 -11.490 -0.920 1.00 89.12 71 ASN A C 1
ATOM 547 O O . ASN A 1 71 ? -12.846 -11.608 -1.774 1.00 89.12 71 ASN A O 1
ATOM 551 N N . GLY A 1 72 ? -10.964 -10.624 -1.058 1.00 84.62 72 GLY A N 1
ATOM 552 C CA . GLY A 1 72 ? -10.833 -9.700 -2.191 1.00 84.62 72 GLY A CA 1
ATOM 553 C C . GLY A 1 72 ? -11.644 -8.407 -2.057 1.00 84.62 72 GLY A C 1
ATOM 554 O O . GLY A 1 72 ? -11.579 -7.561 -2.945 1.00 84.62 72 GLY A O 1
ATOM 555 N N . GLU A 1 73 ? -12.357 -8.219 -0.948 1.00 88.94 73 GLU A N 1
ATOM 556 C CA . GLU A 1 73 ? -13.153 -7.027 -0.669 1.00 88.94 73 GLU A CA 1
ATOM 557 C C . GLU A 1 73 ? -12.502 -6.167 0.415 1.00 88.94 73 GLU A C 1
ATOM 559 O O . GLU A 1 73 ? -11.872 -6.666 1.350 1.00 88.94 73 GLU A O 1
ATOM 564 N N . LEU A 1 74 ? -12.661 -4.848 0.295 1.00 87.69 74 LEU A N 1
ATOM 565 C CA . LEU A 1 74 ? -12.238 -3.914 1.330 1.00 87.69 74 LEU A CA 1
ATOM 566 C C . LEU A 1 74 ? -13.292 -3.877 2.440 1.00 87.69 74 LEU A C 1
ATOM 568 O O . LEU A 1 74 ? -14.411 -3.412 2.227 1.00 87.69 74 LEU A O 1
ATOM 572 N N . VAL A 1 75 ? -12.907 -4.307 3.636 1.00 92.62 75 VAL A N 1
ATOM 573 C CA . VAL A 1 75 ? -13.750 -4.265 4.831 1.00 92.62 75 VAL A CA 1
ATOM 574 C C . VAL A 1 75 ? -13.324 -3.090 5.703 1.00 92.62 75 VAL A C 1
ATOM 576 O O . VAL A 1 75 ? -12.150 -2.950 6.049 1.00 92.62 75 VAL A O 1
ATOM 579 N N . ILE A 1 76 ? -14.295 -2.254 6.081 1.00 92.38 76 ILE A N 1
ATOM 580 C CA . ILE A 1 76 ? -14.117 -1.140 7.017 1.00 92.38 76 ILE A CA 1
ATOM 581 C C . ILE A 1 76 ? -14.926 -1.449 8.271 1.00 92.38 76 ILE A C 1
ATOM 583 O O . ILE A 1 76 ? -16.153 -1.541 8.223 1.00 92.38 76 ILE A O 1
ATOM 587 N N . LYS A 1 77 ? -14.246 -1.577 9.408 1.00 90.75 77 LYS A N 1
ATOM 588 C CA . LYS A 1 77 ? -14.897 -1.744 10.704 1.00 90.75 77 LYS A CA 1
ATOM 589 C C . LYS A 1 77 ? -15.051 -0.383 11.363 1.00 90.75 77 LYS A C 1
ATOM 591 O O . LYS A 1 77 ? -14.060 0.303 11.608 1.00 90.75 77 LYS A O 1
ATOM 596 N N . GLN A 1 78 ? -16.286 -0.005 11.659 1.00 87.56 78 GLN A N 1
ATOM 597 C CA . GLN A 1 78 ? -16.581 1.193 12.440 1.00 87.56 78 GLN A CA 1
ATOM 598 C C . GLN A 1 78 ? -16.431 0.912 13.942 1.00 87.56 78 GLN A C 1
ATOM 600 O O . GLN A 1 78 ? -16.366 -0.252 14.353 1.00 87.56 78 GLN A O 1
ATOM 605 N N . LYS A 1 79 ? -16.306 1.978 14.733 1.00 76.81 79 LYS A N 1
ATOM 606 C CA . LYS A 1 79 ? -16.295 1.905 16.201 1.00 76.81 79 LYS A CA 1
ATOM 607 C C . LYS A 1 79 ? -17.637 1.466 16.775 1.00 76.81 79 LYS A C 1
ATOM 609 O O . LYS A 1 79 ? -18.674 1.861 16.200 1.00 76.81 79 LYS A O 1
#

pLDDT: mean 89.03, std 7.09, range [52.62, 95.06]

Secondary structure (DSSP, 8-state):
-EEETTEEE-EEEEEEEEEETTEEEEEEEEEEETTEE--HHHHHHHHHHHHHHTGGGGBPPTTEEEEEEETTEEEEEE-

Sequence (79 aa):
MSEVGGKNVYITVGGHLGSKDGYATFDPTEFKVGDLNVPVSLVNSALQKKMMEQRDRLKLPDFVNDVRVENGELVIKQK

Nearest PDB structures (foldseek):
  3r23-assembly1_B  TM=2.714E-01  e=2.179E+00  Bacillus anthracis str. Ames
  3r5x-assembly1_A  TM=2.866E-01  e=2.054E+00  Bacillus anthracis
  3r23-assembly1_A  TM=2.721E-01  e=4.960E+00  Bacillus anthracis str. Ames

Solvent-accessible surface area (backbone atoms only — not comparable to full-atom values): 4776 Å² total; per-residue (Å²): 131,50,74,58,97,92,36,85,41,53,77,49,77,41,62,47,52,32,55,56,97,62,24,55,42,75,50,75,76,39,34,26,57,60,90,44,79,47,67,46,85,82,43,45,70,61,50,55,49,52,48,62,78,43,39,81,81,31,50,51,59,91,61,53,67,42,38,37,65,55,98,89,38,85,45,74,38,65,113